Protein AF-A0A511ZCZ0-F1 (afdb_monomer_lite)

Radius of gyration: 17.54 Å; chains: 1; bounding box: 38×29×45 Å

pLDDT: mean 83.98, std 11.55, range [49.0, 97.75]

Sequence (79 aa):
MFNKSLKLFTVILKRNPGSSILNSALPKGFSFVNYQDGDALAWGEIEKSAGAFERVIDAVAYFEEEFVPYKAECRTFFI

Foldseek 3Di:
DDDPPDDDDDDDDDDDPPDDDPPDDDPPPKDKDFDDPPVLQVVLVVCCVVVVDVDSVVSSVVCCVPPVVCSVVGDIDID

Structure (mmCIF, N/CA/C/O backbone):
data_AF-A0A511ZCZ0-F1
#
_entry.id   AF-A0A511ZCZ0-F1
#
loop_
_atom_site.group_PDB
_atom_site.id
_atom_site.type_symbol
_atom_site.label_atom_id
_atom_site.label_alt_id
_atom_site.label_comp_id
_atom_site.label_asym_id
_atom_site.label_entity_id
_atom_site.label_seq_id
_atom_site.pdbx_PDB_ins_code
_atom_site.Cartn_x
_atom_site.Cartn_y
_atom_site.Cartn_z
_atom_site.occupancy
_atom_site.B_iso_or_equiv
_atom_site.auth_seq_id
_atom_site.auth_comp_id
_atom_site.auth_asym_id
_atom_site.auth_atom_id
_atom_site.pdbx_PDB_model_num
ATOM 1 N N . MET A 1 1 ? -15.229 10.045 -19.233 1.00 49.00 1 MET A N 1
ATOM 2 C CA . MET A 1 1 ? -16.227 11.081 -18.877 1.00 49.00 1 MET A CA 1
ATOM 3 C C . MET A 1 1 ? -16.863 10.664 -17.551 1.00 49.00 1 MET A C 1
ATOM 5 O O . MET A 1 1 ? -17.567 9.667 -17.528 1.00 49.00 1 MET A O 1
ATOM 9 N N . PHE A 1 2 ? -16.508 11.313 -16.434 1.00 56.53 2 PHE A N 1
ATOM 10 C CA . PHE A 1 2 ? -16.952 10.914 -15.086 1.00 56.53 2 PHE A CA 1
ATOM 11 C C . PHE A 1 2 ? -18.457 11.163 -14.912 1.00 56.53 2 PHE A C 1
ATOM 13 O O . PHE A 1 2 ? -18.925 12.286 -15.111 1.00 56.53 2 PHE A O 1
ATOM 20 N N . ASN A 1 3 ? -19.210 10.129 -14.537 1.00 57.72 3 ASN A N 1
ATOM 21 C CA . ASN A 1 3 ? -20.628 10.257 -14.225 1.00 57.72 3 ASN A CA 1
ATOM 22 C C . ASN A 1 3 ? -20.801 11.028 -12.901 1.00 57.72 3 ASN A C 1
ATOM 24 O O . ASN A 1 3 ? -20.456 10.529 -11.833 1.00 57.72 3 ASN A O 1
ATOM 28 N N . LYS A 1 4 ? -21.328 12.256 -12.982 1.00 67.94 4 LYS A N 1
ATOM 29 C CA . LYS A 1 4 ? -21.562 13.157 -11.838 1.00 67.94 4 LYS A CA 1
ATOM 30 C C . LYS A 1 4 ? -22.934 12.964 -11.171 1.00 67.94 4 LYS A C 1
ATOM 32 O O . LYS A 1 4 ? -23.339 13.801 -10.373 1.00 67.94 4 LYS A O 1
ATOM 37 N N . SER A 1 5 ? -23.669 11.894 -11.490 1.00 79.94 5 SER A N 1
ATOM 38 C CA . SER A 1 5 ? -24.978 11.609 -10.880 1.00 79.94 5 SER A CA 1
ATOM 39 C C . SER A 1 5 ? -24.889 11.081 -9.444 1.00 79.94 5 SER A C 1
ATOM 41 O O . SER A 1 5 ? -25.908 10.968 -8.765 1.00 79.94 5 SER A O 1
ATOM 43 N N . LEU A 1 6 ? -23.691 10.720 -8.980 1.00 77.31 6 LEU A N 1
ATOM 44 C CA . LEU A 1 6 ? -23.467 10.238 -7.622 1.00 77.31 6 LEU A CA 1
ATOM 45 C C . LEU A 1 6 ? -23.451 11.420 -6.647 1.00 77.31 6 LEU A C 1
ATOM 47 O O . LEU A 1 6 ? -22.659 12.351 -6.791 1.00 77.31 6 LEU A O 1
ATOM 51 N N . LYS A 1 7 ? -24.324 11.378 -5.636 1.00 82.69 7 LYS A N 1
ATOM 52 C CA . LYS A 1 7 ? -24.293 12.348 -4.537 1.00 82.69 7 LYS A CA 1
ATOM 53 C C . LYS A 1 7 ? -23.030 12.132 -3.710 1.00 82.69 7 LYS A C 1
ATOM 55 O O . LYS A 1 7 ? -22.824 11.052 -3.162 1.00 82.69 7 LYS A O 1
ATOM 60 N N . LEU A 1 8 ? -22.219 13.178 -3.598 1.00 80.06 8 LEU A N 1
ATOM 61 C CA . LEU A 1 8 ? -21.101 13.217 -2.668 1.00 80.06 8 LEU A CA 1
ATOM 62 C C . LEU A 1 8 ? -21.643 13.391 -1.246 1.00 80.06 8 LEU A C 1
ATOM 64 O O . LEU A 1 8 ? -22.387 14.334 -0.976 1.00 80.06 8 LEU A O 1
ATOM 68 N N . PHE A 1 9 ? -21.242 12.505 -0.341 1.00 84.19 9 PHE A N 1
ATOM 69 C CA . PHE A 1 9 ? -21.478 12.659 1.089 1.00 84.19 9 PHE A CA 1
ATOM 70 C C . PHE A 1 9 ? -20.141 12.851 1.791 1.00 84.19 9 PHE A C 1
ATOM 72 O O . PHE A 1 9 ? -19.243 12.022 1.664 1.00 84.19 9 PHE A O 1
ATOM 79 N N . THR A 1 10 ? -20.022 13.935 2.550 1.00 85.69 10 THR A N 1
ATOM 80 C CA . THR A 1 10 ? -18.855 14.177 3.398 1.00 85.69 10 THR A CA 1
ATOM 81 C C . THR A 1 10 ? -19.142 13.636 4.790 1.00 85.69 10 THR A C 1
ATOM 83 O O . THR A 1 10 ? -20.045 14.119 5.471 1.00 85.69 10 THR A O 1
ATOM 86 N N . VAL A 1 11 ? -18.364 12.645 5.222 1.00 86.69 11 VAL A N 1
ATOM 87 C CA . VAL A 1 11 ? -18.420 12.098 6.582 1.00 86.69 11 VAL A CA 1
ATOM 88 C C . VAL A 1 11 ? -17.157 12.524 7.317 1.00 86.69 11 VAL A C 1
ATOM 90 O O . VAL A 1 11 ? -16.051 12.224 6.877 1.00 86.69 11 VAL A O 1
ATOM 93 N N . ILE A 1 12 ? -17.315 13.219 8.444 1.00 87.25 12 ILE A N 1
ATOM 94 C CA . ILE A 1 12 ? -16.197 13.566 9.327 1.00 87.25 12 ILE A CA 1
ATOM 95 C C . ILE A 1 12 ? -16.185 12.565 10.477 1.00 87.25 12 ILE A C 1
ATOM 97 O O . ILE A 1 12 ? -17.077 12.569 11.326 1.00 87.25 12 ILE A O 1
ATOM 101 N N . LEU A 1 13 ? -15.158 11.720 10.521 1.00 86.12 13 LEU A N 1
ATOM 102 C CA . LEU A 1 13 ? -14.921 10.832 11.653 1.00 86.12 13 LEU A CA 1
ATOM 103 C C . LEU A 1 13 ? -14.222 11.627 12.760 1.00 86.12 13 LEU A C 1
ATOM 105 O O . LEU A 1 13 ? -13.058 12.000 12.633 1.00 86.12 13 LEU A O 1
ATOM 109 N N . LYS A 1 14 ? -14.938 11.905 13.853 1.00 87.12 14 LYS A N 1
ATOM 110 C CA . LYS A 1 14 ? -14.397 12.595 15.030 1.00 87.12 14 LYS A CA 1
ATOM 111 C C . LYS A 1 14 ? -14.425 11.667 16.235 1.00 87.12 14 LYS A C 1
ATOM 113 O O . LYS A 1 14 ? -15.486 11.216 16.656 1.00 87.12 14 LYS A O 1
ATOM 118 N N . ARG A 1 15 ? -13.255 11.433 16.828 1.00 87.81 15 ARG A N 1
ATOM 119 C CA . ARG A 1 15 ? -13.140 10.761 18.125 1.00 87.81 15 ARG A CA 1
ATOM 120 C C . ARG A 1 15 ? -13.384 11.768 19.245 1.00 87.81 15 ARG A C 1
ATOM 122 O O . ARG A 1 15 ? -12.866 12.885 19.192 1.00 87.81 15 ARG A O 1
ATOM 129 N N . ASN A 1 16 ? -14.135 11.376 20.270 1.00 90.62 16 ASN A N 1
ATOM 130 C CA . ASN A 1 16 ? -14.295 12.215 21.452 1.00 90.62 16 ASN A CA 1
ATOM 131 C C . ASN A 1 16 ? -12.952 12.324 22.202 1.00 90.62 16 ASN A C 1
ATOM 133 O O . ASN A 1 16 ? -12.261 11.312 22.373 1.00 90.62 16 ASN A O 1
ATOM 137 N N . PRO A 1 17 ? -12.555 13.529 22.648 1.00 90.44 17 PRO A N 1
ATOM 138 C CA . PRO A 1 17 ? -11.367 13.690 23.479 1.00 90.44 17 PRO A CA 1
ATOM 139 C C . PRO A 1 17 ? -11.432 12.778 24.712 1.00 90.44 17 PRO A C 1
ATOM 141 O O . PRO A 1 17 ? -12.483 12.647 25.334 1.00 90.44 17 PRO A O 1
ATOM 144 N N . GLY A 1 18 ? -10.321 12.117 25.046 1.00 90.06 18 GLY A N 1
ATOM 145 C CA . GLY A 1 18 ? -10.231 11.231 26.214 1.00 90.06 18 GLY A CA 1
ATOM 146 C C . GLY A 1 18 ? -10.832 9.831 26.045 1.00 90.06 18 GLY A C 1
ATOM 147 O O . GLY A 1 18 ? -10.689 9.011 26.947 1.00 90.06 18 GLY A O 1
ATOM 148 N N . SER A 1 19 ? -11.456 9.504 24.907 1.00 89.44 19 SER A N 1
ATOM 149 C CA . SER A 1 19 ? -11.860 8.116 24.638 1.00 89.44 19 SER A CA 1
ATOM 150 C C . SER A 1 19 ? -10.637 7.196 24.563 1.00 89.44 19 SER A C 1
ATOM 152 O O . SER A 1 19 ? -9.591 7.590 24.040 1.00 89.44 19 SER A O 1
ATOM 154 N N . SER A 1 20 ? -10.755 5.962 25.053 1.00 86.75 20 SER A N 1
ATOM 155 C CA . SER A 1 20 ? -9.716 4.945 24.873 1.00 86.75 20 SER A CA 1
ATOM 156 C C . SER A 1 20 ? -9.603 4.545 23.399 1.00 86.75 20 SER A C 1
ATOM 158 O O . SER A 1 20 ? -10.552 4.659 22.620 1.00 86.75 20 SER A O 1
ATOM 160 N N . ILE A 1 21 ? -8.408 4.128 22.984 1.00 82.56 21 ILE A N 1
ATOM 161 C CA . ILE A 1 21 ? -8.211 3.492 21.680 1.00 82.56 21 ILE A CA 1
ATOM 162 C C . ILE A 1 21 ? -8.577 2.022 21.866 1.00 82.56 21 ILE A C 1
ATOM 164 O O . ILE A 1 21 ? -8.003 1.349 22.722 1.00 82.56 21 ILE A O 1
ATOM 168 N N . LEU A 1 22 ? -9.554 1.536 21.099 1.00 80.62 22 LEU A N 1
ATOM 169 C CA . LEU A 1 22 ? -9.893 0.118 21.095 1.00 80.62 22 LEU A CA 1
ATOM 170 C C . LEU A 1 22 ? -8.725 -0.653 20.488 1.00 80.62 22 LEU A C 1
ATOM 172 O O . LEU A 1 22 ? -8.392 -0.463 19.319 1.00 80.62 22 LEU A O 1
ATOM 176 N N . ASN A 1 23 ? -8.111 -1.518 21.288 1.00 75.94 23 ASN A N 1
ATOM 177 C CA . ASN A 1 23 ? -7.049 -2.381 20.807 1.00 75.94 23 ASN A CA 1
ATOM 178 C C . ASN A 1 23 ? -7.701 -3.580 20.109 1.00 75.94 23 ASN A C 1
ATOM 180 O O . ASN A 1 23 ? -8.159 -4.518 20.759 1.00 75.94 23 ASN A O 1
ATOM 184 N N . SER A 1 24 ? -7.844 -3.490 18.788 1.00 79.81 24 SER A N 1
ATOM 185 C CA . SER A 1 24 ? -8.421 -4.564 17.979 1.00 79.81 24 SER A CA 1
ATOM 186 C C . SER A 1 24 ? -7.308 -5.518 17.570 1.00 79.81 24 SER A C 1
ATOM 188 O O . SER A 1 24 ? -6.357 -5.106 16.909 1.00 79.81 24 SER A O 1
ATOM 190 N N . ALA A 1 25 ? -7.410 -6.783 17.975 1.00 82.94 25 ALA A N 1
ATOM 191 C CA . ALA A 1 25 ? -6.485 -7.807 17.509 1.00 82.94 25 ALA A CA 1
ATOM 192 C C . ALA A 1 25 ? -6.703 -8.062 16.013 1.00 82.94 25 ALA A C 1
ATOM 194 O O . ALA A 1 25 ? -7.843 -8.094 15.542 1.00 82.94 25 ALA A O 1
ATOM 195 N N . LEU A 1 26 ? -5.612 -8.265 15.277 1.00 84.06 26 LEU A N 1
ATOM 196 C CA . LEU A 1 26 ? -5.705 -8.695 13.889 1.00 84.06 26 LEU A CA 1
ATOM 197 C C . LEU A 1 26 ? -6.300 -10.110 13.810 1.00 84.06 26 LEU A C 1
ATOM 199 O O . LEU A 1 26 ? -6.048 -10.928 14.705 1.00 84.06 26 LEU A O 1
ATOM 203 N N . PRO A 1 27 ? -7.081 -10.429 12.760 1.00 88.88 27 PRO A N 1
ATOM 204 C CA . PRO A 1 27 ? -7.522 -11.795 12.525 1.00 88.88 27 PRO A CA 1
ATOM 205 C C . PRO A 1 27 ? -6.327 -12.747 12.418 1.00 88.88 27 PRO A C 1
ATOM 207 O O . PRO A 1 27 ? -5.222 -12.362 12.032 1.00 88.88 27 PRO A O 1
ATOM 210 N N . LYS A 1 28 ? -6.544 -14.024 12.744 1.00 91.06 28 LYS A N 1
ATOM 211 C CA . LYS A 1 28 ? -5.486 -15.036 12.659 1.00 91.06 28 LYS A CA 1
ATOM 212 C C . LYS A 1 28 ? -4.917 -15.088 11.235 1.00 91.06 28 LYS A C 1
ATOM 214 O O . LYS A 1 28 ? -5.668 -15.301 10.289 1.00 91.06 28 LYS A O 1
ATOM 219 N N . GLY A 1 29 ? -3.596 -14.962 11.125 1.00 89.06 29 GLY A N 1
ATOM 220 C CA . GLY A 1 29 ? -2.870 -14.995 9.852 1.00 89.06 29 GLY A CA 1
ATOM 221 C C . GLY A 1 29 ? -2.501 -13.621 9.298 1.00 89.06 29 GLY A C 1
ATOM 222 O O . GLY A 1 29 ? -1.710 -13.581 8.368 1.00 89.06 29 GLY A O 1
ATOM 223 N N . PHE A 1 30 ? -3.004 -12.537 9.895 1.00 85.12 30 PHE A N 1
ATOM 224 C CA . PHE A 1 30 ? -2.697 -11.175 9.469 1.00 85.12 30 PHE A CA 1
ATOM 225 C C . PHE A 1 30 ? -1.662 -10.521 10.377 1.00 85.12 30 PHE A C 1
ATOM 227 O O . PHE A 1 30 ? -1.665 -10.725 11.599 1.00 85.12 30 PHE A O 1
ATOM 234 N N . SER A 1 31 ? -0.797 -9.704 9.788 1.00 83.88 31 SER A N 1
ATOM 235 C CA . SER A 1 31 ? 0.205 -8.939 10.519 1.00 83.88 31 SER A CA 1
ATOM 236 C C . SER A 1 31 ? 0.474 -7.581 9.879 1.00 83.88 31 SER A C 1
ATOM 238 O O . SER A 1 31 ? 0.236 -7.327 8.701 1.00 83.88 31 SER A O 1
ATOM 240 N N . PHE A 1 32 ? 0.974 -6.677 10.712 1.00 81.81 32 PHE A N 1
ATOM 241 C CA . PHE A 1 32 ? 1.564 -5.432 10.259 1.00 81.81 32 PHE A CA 1
ATOM 242 C C . PHE A 1 32 ? 3.050 -5.663 10.025 1.00 81.81 32 PHE A C 1
ATOM 244 O O . PHE A 1 32 ? 3.748 -6.125 10.932 1.00 81.81 32 PHE A O 1
ATOM 251 N N . VAL A 1 33 ? 3.536 -5.324 8.835 1.00 80.56 33 VAL A N 1
ATOM 252 C CA . VAL A 1 33 ? 4.965 -5.392 8.512 1.00 80.56 33 VAL A CA 1
ATOM 253 C C . VAL A 1 33 ? 5.446 -4.083 7.925 1.00 80.56 33 VAL A C 1
ATOM 255 O O . VAL A 1 33 ? 4.716 -3.399 7.217 1.00 80.56 33 VAL A O 1
ATOM 258 N N . ASN A 1 34 ? 6.690 -3.728 8.224 1.00 80.00 34 ASN A N 1
ATOM 259 C CA . ASN A 1 34 ? 7.322 -2.577 7.596 1.00 80.00 34 ASN A CA 1
ATOM 260 C C . ASN A 1 34 ? 7.732 -2.919 6.168 1.00 80.00 34 ASN A C 1
ATOM 262 O O . ASN A 1 34 ? 8.213 -4.028 5.931 1.00 80.00 34 ASN A O 1
ATOM 266 N N . TYR A 1 35 ? 7.638 -1.927 5.283 1.00 81.44 35 TYR A N 1
ATOM 267 C CA . TYR A 1 35 ? 8.212 -1.979 3.940 1.00 81.44 35 TYR A CA 1
ATOM 268 C C . TYR A 1 35 ? 9.632 -2.560 3.935 1.00 81.44 35 TYR A C 1
ATOM 270 O O . TYR A 1 35 ? 10.498 -2.102 4.691 1.00 81.44 35 TYR A O 1
ATOM 278 N N . GLN A 1 36 ? 9.873 -3.514 3.042 1.00 84.38 36 GLN A N 1
ATOM 279 C CA . GLN A 1 36 ? 11.183 -4.062 2.720 1.00 84.38 36 GLN A CA 1
ATOM 280 C C . GLN A 1 36 ? 11.544 -3.802 1.258 1.00 84.38 36 GLN A C 1
ATOM 282 O O . GLN A 1 36 ? 10.687 -3.633 0.390 1.00 84.38 36 GLN A O 1
ATOM 287 N N . ASP A 1 37 ? 12.845 -3.802 0.973 1.00 83.75 37 ASP A N 1
ATOM 288 C CA . ASP A 1 37 ? 13.312 -3.717 -0.408 1.00 83.75 37 ASP A CA 1
ATOM 289 C C . ASP A 1 37 ? 12.812 -4.931 -1.200 1.00 83.75 37 ASP A C 1
ATOM 291 O O . ASP A 1 37 ? 13.021 -6.077 -0.803 1.00 83.75 37 ASP A O 1
ATOM 295 N N . GLY A 1 38 ? 12.136 -4.663 -2.318 1.00 82.94 38 GLY A N 1
ATOM 296 C CA . GLY A 1 38 ? 11.475 -5.676 -3.145 1.00 82.94 38 GLY A CA 1
ATOM 297 C C . GLY A 1 38 ? 9.947 -5.694 -3.026 1.00 82.94 38 GLY A C 1
ATOM 298 O O . GLY A 1 38 ? 9.289 -6.147 -3.963 1.00 82.94 38 GLY A O 1
ATOM 299 N N . ASP A 1 39 ? 9.364 -5.118 -1.967 1.00 87.75 39 ASP A N 1
ATOM 300 C CA . ASP A 1 39 ? 7.900 -5.068 -1.801 1.00 87.75 39 ASP A CA 1
ATOM 301 C C . ASP A 1 39 ? 7.218 -4.202 -2.869 1.00 87.75 39 ASP A C 1
ATOM 303 O O . ASP A 1 39 ? 6.050 -4.421 -3.191 1.00 87.75 39 ASP A O 1
ATOM 307 N N . ALA A 1 40 ? 7.952 -3.260 -3.475 1.00 90.50 40 ALA A N 1
ATOM 308 C CA . ALA A 1 40 ? 7.452 -2.412 -4.555 1.00 90.50 40 ALA A CA 1
ATOM 309 C C . ALA A 1 40 ? 6.905 -3.234 -5.735 1.00 90.50 40 ALA A C 1
ATOM 311 O O . ALA A 1 40 ? 5.912 -2.845 -6.347 1.00 90.50 40 ALA A O 1
ATOM 312 N N . LEU A 1 41 ? 7.502 -4.397 -6.028 1.00 93.44 41 LEU A N 1
ATOM 313 C CA . LEU A 1 41 ? 7.029 -5.270 -7.102 1.00 93.44 41 LEU A CA 1
ATOM 314 C C . LEU A 1 41 ? 5.684 -5.914 -6.751 1.00 93.44 41 LEU A C 1
ATOM 316 O O . LEU A 1 41 ? 4.761 -5.888 -7.562 1.00 93.44 41 LEU A O 1
ATOM 320 N N . ALA A 1 42 ? 5.562 -6.458 -5.537 1.00 91.12 42 ALA A N 1
ATOM 321 C CA . ALA A 1 42 ? 4.315 -7.053 -5.061 1.00 91.12 42 ALA A CA 1
ATOM 322 C C . ALA A 1 42 ? 3.195 -6.005 -4.990 1.00 91.12 42 ALA A C 1
ATOM 324 O O . ALA A 1 42 ? 2.072 -6.267 -5.418 1.00 91.12 42 ALA A O 1
ATOM 325 N N . TRP A 1 43 ? 3.519 -4.797 -4.523 1.00 90.69 43 TRP A N 1
ATOM 326 C CA . TRP A 1 43 ? 2.606 -3.660 -4.544 1.00 90.69 43 TRP A CA 1
ATOM 327 C C . TRP A 1 43 ? 2.187 -3.291 -5.973 1.00 90.69 43 TRP A C 1
ATOM 329 O O . TRP A 1 43 ? 0.997 -3.167 -6.250 1.00 90.69 43 TRP A O 1
ATOM 339 N N . GLY A 1 44 ? 3.133 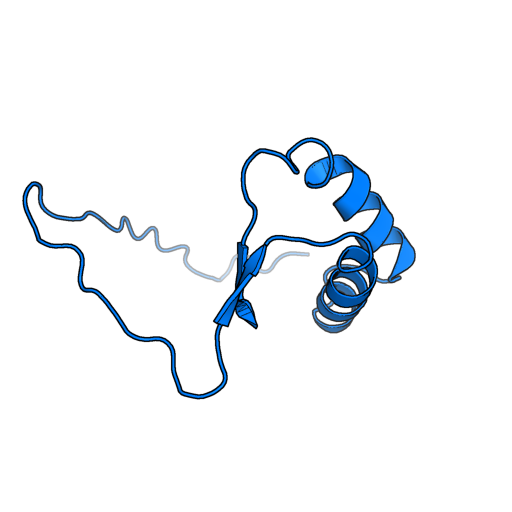-3.205 -6.912 1.00 94.00 44 GLY A N 1
ATOM 340 C CA . GLY A 1 44 ? 2.839 -2.878 -8.307 1.00 94.00 44 GLY A CA 1
ATOM 341 C C . GLY A 1 44 ? 1.934 -3.899 -9.006 1.00 94.00 44 GLY A C 1
ATOM 342 O O . GLY A 1 44 ? 1.082 -3.516 -9.808 1.00 94.00 44 GLY A O 1
ATOM 343 N N . GLU A 1 45 ? 2.066 -5.189 -8.684 1.00 95.31 45 GLU A N 1
ATOM 344 C CA . GLU A 1 45 ? 1.154 -6.236 -9.169 1.00 95.31 45 GLU A CA 1
ATOM 345 C C . GLU A 1 45 ? -0.271 -6.054 -8.618 1.00 95.31 45 GLU A C 1
ATOM 347 O O . GLU A 1 45 ? -1.247 -6.201 -9.361 1.00 95.31 45 GLU A O 1
ATOM 352 N N . ILE A 1 46 ? -0.408 -5.683 -7.338 1.00 92.75 46 ILE A N 1
ATOM 353 C CA . ILE A 1 46 ? -1.708 -5.392 -6.712 1.00 92.75 46 ILE A CA 1
ATOM 354 C C . ILE A 1 46 ? -2.369 -4.191 -7.388 1.00 92.75 46 ILE A C 1
ATOM 356 O O . ILE A 1 46 ? -3.526 -4.282 -7.793 1.00 92.75 46 ILE A O 1
ATOM 360 N N . GLU A 1 47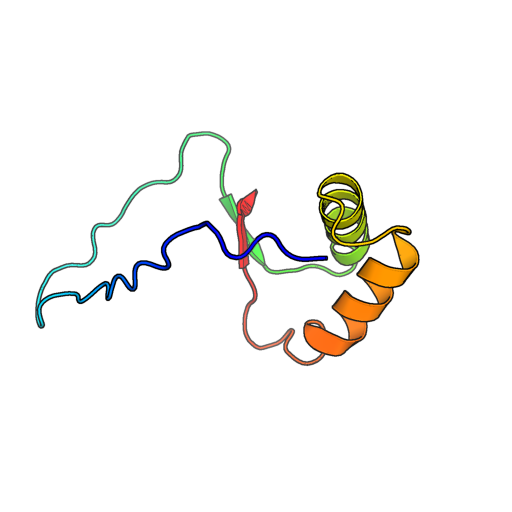 ? -1.647 -3.086 -7.556 1.00 94.50 47 GLU A N 1
ATOM 361 C CA . GLU A 1 47 ? -2.198 -1.858 -8.136 1.00 94.50 47 GLU A CA 1
ATOM 362 C C . GLU A 1 47 ? -2.570 -2.026 -9.614 1.00 94.50 47 GLU A C 1
ATOM 364 O O . GLU A 1 47 ? -3.608 -1.533 -10.064 1.00 94.50 47 GLU A O 1
ATOM 369 N N . LYS A 1 48 ? -1.777 -2.791 -10.375 1.00 95.62 48 LYS A N 1
ATOM 370 C CA . LYS A 1 48 ? -2.151 -3.182 -11.738 1.00 95.62 48 LYS A CA 1
ATOM 371 C C . LYS A 1 48 ? -3.424 -4.029 -11.744 1.00 95.62 48 LYS A C 1
ATOM 373 O O . LYS A 1 48 ? -4.324 -3.776 -12.540 1.00 95.62 48 LYS A O 1
ATOM 378 N N . SER A 1 49 ? -3.520 -5.021 -10.857 1.00 95.12 49 SER A N 1
ATOM 379 C CA . SER A 1 49 ? -4.718 -5.859 -10.713 1.00 95.12 49 SER A CA 1
ATOM 380 C C . SER A 1 49 ? -5.956 -5.037 -10.323 1.00 95.12 49 SER A C 1
ATOM 382 O O . SER A 1 49 ? -7.056 -5.290 -10.815 1.00 95.12 49 SER A O 1
ATOM 384 N N . ALA A 1 50 ? -5.771 -3.998 -9.504 1.00 94.31 50 ALA A N 1
ATOM 385 C CA . ALA A 1 50 ? -6.808 -3.040 -9.128 1.00 94.31 50 ALA A CA 1
ATOM 386 C C . ALA A 1 50 ? -7.171 -2.046 -10.253 1.00 94.31 50 ALA A C 1
ATOM 388 O O . ALA A 1 50 ? -8.127 -1.282 -10.107 1.00 94.31 50 ALA A O 1
ATOM 389 N N . GLY A 1 51 ? -6.436 -2.049 -11.371 1.00 93.69 51 GLY A N 1
ATOM 390 C CA . GLY A 1 51 ? -6.647 -1.149 -12.506 1.00 93.69 51 GLY A CA 1
ATOM 391 C C . GLY A 1 51 ? -6.150 0.279 -12.272 1.00 93.69 51 GLY A C 1
ATOM 392 O O . GLY A 1 51 ? -6.530 1.180 -13.018 1.00 93.69 51 GLY A O 1
ATOM 393 N N . ALA A 1 52 ? -5.324 0.507 -11.246 1.00 93.88 52 ALA A N 1
ATOM 394 C CA . ALA A 1 52 ? -4.711 1.810 -10.994 1.00 93.88 52 ALA A CA 1
ATOM 395 C C . ALA A 1 52 ? -3.580 2.114 -11.993 1.00 93.88 52 ALA A C 1
ATOM 397 O O . ALA A 1 52 ? -3.359 3.273 -12.341 1.00 93.88 52 ALA A O 1
ATOM 398 N N . PHE A 1 53 ? -2.906 1.074 -12.495 1.00 96.56 53 PHE A N 1
ATOM 399 C CA . PHE A 1 53 ? -1.852 1.173 -13.505 1.00 96.56 53 PHE A CA 1
ATOM 400 C C . PHE A 1 53 ? -2.023 0.103 -14.585 1.00 96.56 53 PHE A C 1
ATOM 402 O O . PHE A 1 53 ? -2.421 -1.023 -14.306 1.00 96.56 53 PHE A O 1
ATOM 409 N N . GLU A 1 54 ? -1.644 0.424 -15.822 1.00 96.44 54 GLU A N 1
ATOM 410 C CA . GLU A 1 54 ? -1.670 -0.537 -16.938 1.00 96.44 54 GLU A CA 1
ATOM 411 C C . GLU A 1 54 ? -0.483 -1.516 -16.891 1.00 96.44 54 GLU A C 1
ATOM 413 O O . GLU A 1 54 ? -0.578 -2.677 -17.307 1.00 96.44 54 GLU A O 1
ATOM 418 N N . ARG A 1 55 ? 0.667 -1.064 -16.372 1.00 97.75 55 ARG A N 1
ATOM 419 C CA . ARG A 1 55 ? 1.899 -1.857 -16.283 1.00 97.75 55 ARG A CA 1
ATOM 420 C C . ARG A 1 55 ? 2.475 -1.796 -14.876 1.00 97.75 55 ARG A C 1
ATOM 422 O O . ARG A 1 55 ? 2.548 -0.733 -14.271 1.00 97.75 55 ARG A O 1
ATOM 429 N N . VAL A 1 56 ? 2.988 -2.935 -14.417 1.00 96.94 56 VAL A N 1
ATOM 430 C CA . VAL A 1 56 ? 3.641 -3.074 -13.104 1.00 96.94 56 VAL A CA 1
ATOM 431 C C . VAL A 1 56 ? 4.823 -2.117 -12.970 1.00 96.94 56 VAL A C 1
ATOM 433 O O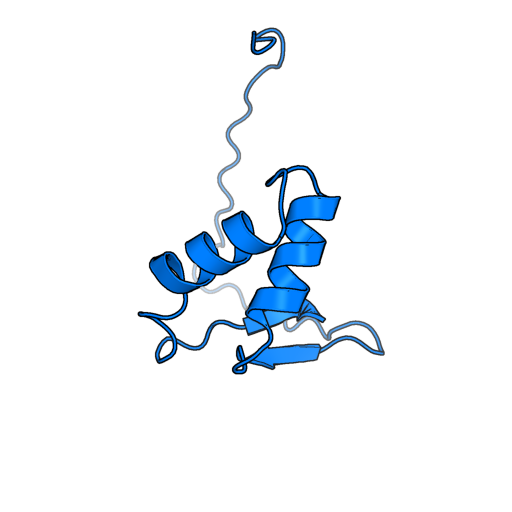 . VAL A 1 56 ? 5.000 -1.508 -11.926 1.00 96.94 56 VAL A O 1
ATOM 436 N N . ILE A 1 57 ? 5.603 -1.932 -14.041 1.00 97.06 57 ILE A N 1
ATOM 437 C CA . ILE A 1 57 ? 6.779 -1.052 -14.023 1.00 97.06 57 ILE A CA 1
ATOM 438 C C . ILE A 1 57 ? 6.423 0.412 -13.735 1.00 97.06 57 ILE A C 1
ATOM 440 O O . ILE A 1 57 ? 7.187 1.096 -13.065 1.00 97.06 57 ILE A O 1
ATOM 444 N N . ASP A 1 58 ? 5.258 0.874 -14.197 1.00 97.50 58 ASP A N 1
ATOM 445 C CA . ASP A 1 58 ? 4.811 2.249 -13.961 1.00 97.50 58 ASP A CA 1
ATOM 446 C C . ASP A 1 58 ? 4.394 2.432 -12.497 1.00 97.50 58 ASP A C 1
ATOM 448 O O . ASP A 1 58 ? 4.709 3.450 -11.886 1.00 97.50 58 ASP A O 1
ATOM 452 N N . ALA A 1 59 ? 3.755 1.411 -11.917 1.00 95.62 59 ALA A N 1
ATOM 453 C CA . ALA A 1 59 ? 3.444 1.382 -10.494 1.00 95.62 59 ALA A CA 1
ATOM 454 C C . ALA A 1 59 ? 4.731 1.360 -9.653 1.00 95.62 59 ALA A C 1
ATOM 456 O O . ALA A 1 59 ? 4.895 2.176 -8.754 1.00 95.62 59 ALA A O 1
ATOM 457 N N . VAL A 1 60 ? 5.689 0.485 -9.971 1.00 94.81 60 VAL A N 1
ATOM 458 C CA . VAL A 1 60 ? 6.968 0.410 -9.243 1.00 94.81 60 VAL A CA 1
ATOM 459 C C . VAL A 1 60 ? 7.711 1.746 -9.286 1.00 94.81 60 VAL A C 1
ATOM 461 O O . VAL A 1 60 ? 8.144 2.222 -8.242 1.00 94.81 60 VAL A O 1
ATOM 464 N N . ALA A 1 61 ? 7.801 2.385 -10.456 1.00 95.44 61 ALA A N 1
ATOM 465 C CA . ALA A 1 61 ? 8.447 3.690 -10.586 1.00 95.44 61 ALA A CA 1
ATOM 466 C C . ALA A 1 61 ? 7.758 4.761 -9.723 1.00 95.44 61 ALA A C 1
ATOM 468 O O . ALA A 1 61 ? 8.428 5.500 -9.006 1.00 95.44 61 ALA A O 1
ATOM 469 N N . TYR A 1 62 ? 6.422 4.797 -9.730 1.00 94.19 62 TYR A N 1
ATOM 470 C CA . TYR A 1 62 ? 5.651 5.682 -8.856 1.00 94.19 62 TYR A CA 1
ATOM 471 C C . TYR A 1 62 ? 5.923 5.397 -7.372 1.00 94.19 62 TYR A C 1
ATOM 473 O O . TYR A 1 62 ? 6.092 6.317 -6.576 1.00 94.19 62 TYR A O 1
ATOM 481 N N . PHE A 1 63 ? 6.007 4.121 -6.992 1.00 90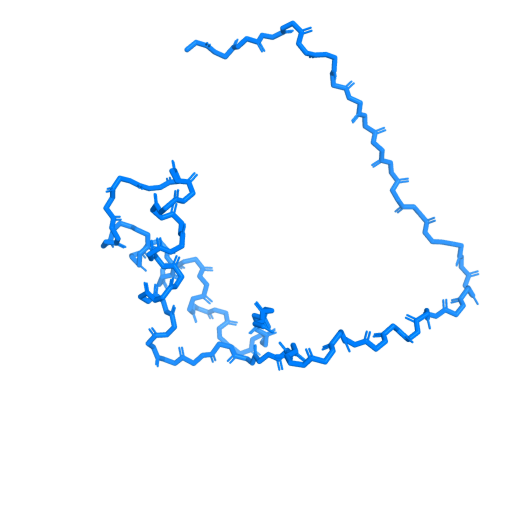.62 63 PHE A N 1
ATOM 482 C CA . PHE A 1 63 ? 6.285 3.732 -5.615 1.00 90.62 63 PHE A CA 1
ATOM 483 C C . PHE A 1 63 ? 7.668 4.206 -5.150 1.00 90.62 63 PHE A C 1
ATOM 485 O O . PHE A 1 63 ? 7.825 4.703 -4.030 1.00 90.62 63 PHE A O 1
ATOM 492 N N . GLU A 1 64 ? 8.672 4.047 -6.011 1.00 89.62 64 GLU A N 1
ATOM 493 C CA . GLU A 1 64 ? 10.042 4.491 -5.761 1.00 89.62 64 GLU A CA 1
ATOM 494 C C . GLU A 1 64 ? 10.148 6.011 -5.617 1.00 89.62 64 GLU A C 1
ATOM 496 O O . GLU A 1 64 ? 10.907 6.483 -4.775 1.00 89.62 64 GLU A O 1
ATOM 501 N N . GLU A 1 65 ? 9.377 6.778 -6.384 1.00 92.00 65 GLU A N 1
ATOM 502 C CA . GLU A 1 65 ? 9.368 8.240 -6.300 1.00 92.00 65 GLU A CA 1
ATOM 503 C C . GLU A 1 65 ? 8.622 8.745 -5.055 1.00 92.00 65 GLU A C 1
ATOM 505 O O . GLU A 1 65 ? 9.122 9.609 -4.335 1.00 92.00 65 GLU A O 1
ATOM 510 N N . GLU A 1 66 ? 7.451 8.182 -4.758 1.00 89.31 66 GLU A N 1
ATOM 511 C CA . GLU A 1 66 ? 6.533 8.743 -3.760 1.00 89.31 66 GLU A CA 1
ATOM 512 C C . GLU A 1 66 ? 6.714 8.175 -2.350 1.00 89.31 66 GLU A C 1
ATOM 514 O O . GLU A 1 66 ? 6.418 8.852 -1.361 1.00 89.31 66 GLU A O 1
ATOM 519 N N . PHE A 1 67 ? 7.179 6.928 -2.210 1.00 85.62 67 PHE A N 1
ATOM 520 C CA . PHE A 1 67 ? 7.194 6.245 -0.911 1.00 85.62 67 PHE A CA 1
ATOM 521 C C . PHE A 1 67 ? 8.594 5.922 -0.396 1.00 85.62 67 PHE A C 1
ATOM 523 O O . PHE A 1 67 ?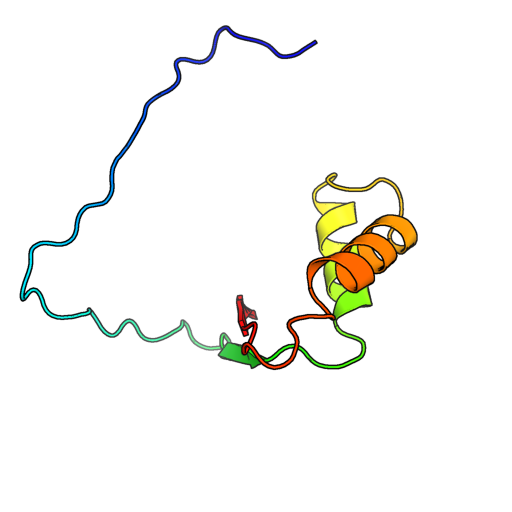 8.836 6.068 0.807 1.00 85.62 67 PHE A O 1
ATOM 530 N N . VAL A 1 68 ? 9.530 5.529 -1.265 1.00 84.00 68 VAL A N 1
ATOM 531 C CA . VAL A 1 68 ? 10.902 5.169 -0.853 1.00 84.00 68 VAL A CA 1
ATOM 532 C C . VAL A 1 68 ? 11.667 6.322 -0.183 1.00 84.00 68 VAL A C 1
ATOM 534 O O . VAL A 1 68 ? 12.348 6.043 0.811 1.00 84.00 68 VAL A O 1
ATOM 537 N N . PRO A 1 69 ? 11.540 7.606 -0.588 1.00 87.50 69 PRO A N 1
ATOM 538 C CA . PRO A 1 69 ? 12.208 8.711 0.108 1.00 87.50 69 PRO A CA 1
ATOM 539 C C . PRO A 1 69 ? 11.834 8.823 1.592 1.00 87.50 69 PRO A C 1
ATOM 541 O O . PRO A 1 69 ? 12.606 9.344 2.392 1.00 87.50 69 PRO A O 1
ATOM 544 N N . TYR A 1 70 ? 10.680 8.272 1.975 1.00 80.69 70 TYR A N 1
ATOM 545 C CA . TYR A 1 70 ? 10.142 8.293 3.333 1.00 80.69 70 TYR A CA 1
ATOM 546 C C . TYR A 1 70 ? 10.302 6.950 4.060 1.00 80.69 70 TYR A C 1
ATOM 548 O O . TYR A 1 70 ? 9.595 6.679 5.030 1.00 80.69 70 TYR A O 1
ATOM 556 N N . LYS A 1 71 ? 11.228 6.082 3.626 1.00 71.06 71 LYS A N 1
ATOM 557 C CA . LYS A 1 71 ? 11.459 4.746 4.219 1.00 71.06 71 LYS A CA 1
ATOM 558 C C . LYS A 1 71 ? 11.721 4.783 5.734 1.00 71.06 71 LYS A C 1
ATOM 560 O O . LYS A 1 71 ? 11.362 3.845 6.441 1.00 71.06 71 LYS A O 1
ATOM 565 N N . ALA A 1 72 ? 12.299 5.873 6.241 1.00 69.62 72 ALA A N 1
ATOM 566 C CA . ALA A 1 72 ? 12.545 6.081 7.670 1.00 69.62 72 ALA A CA 1
ATOM 567 C C . ALA A 1 72 ? 11.272 6.369 8.496 1.00 69.62 72 ALA A C 1
ATOM 569 O O . ALA A 1 72 ? 11.308 6.263 9.719 1.00 69.62 72 ALA A O 1
ATOM 570 N N . GLU A 1 73 ? 10.145 6.700 7.858 1.00 67.81 73 GLU A N 1
ATOM 571 C CA . GLU A 1 73 ? 8.888 7.071 8.525 1.00 67.81 73 GLU A CA 1
ATOM 572 C C . GLU A 1 73 ? 7.976 5.863 8.834 1.00 67.81 73 GLU A C 1
ATOM 574 O O . GLU A 1 73 ? 6.808 6.041 9.166 1.00 67.81 73 GLU A O 1
ATOM 579 N N . CYS A 1 74 ? 8.505 4.630 8.777 1.00 55.16 74 CYS A N 1
ATOM 580 C CA . CYS A 1 74 ? 7.798 3.380 9.104 1.00 55.16 74 CYS A CA 1
ATOM 581 C C . CYS A 1 74 ? 6.455 3.224 8.371 1.00 55.16 74 CYS A C 1
ATOM 583 O O . CYS A 1 74 ? 5.381 3.246 8.977 1.00 55.16 74 CYS A O 1
ATOM 585 N N . ARG A 1 75 ? 6.495 3.001 7.052 1.00 61.47 75 ARG A N 1
ATOM 586 C CA . ARG A 1 75 ? 5.287 2.590 6.326 1.00 61.47 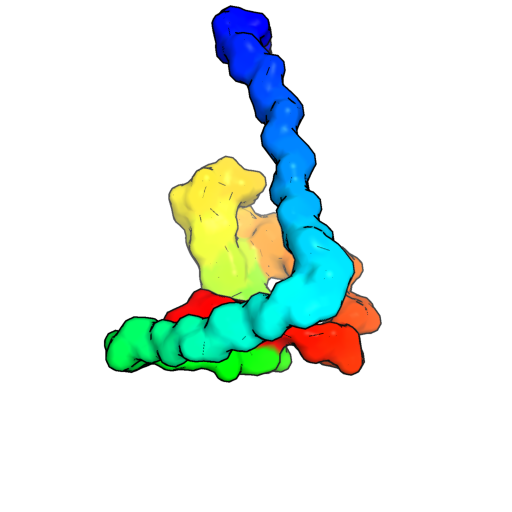75 ARG A CA 1
ATOM 587 C C . ARG A 1 75 ? 4.999 1.119 6.588 1.00 61.47 75 ARG A C 1
ATOM 589 O O . ARG A 1 75 ? 5.825 0.248 6.320 1.00 61.47 75 ARG A O 1
ATOM 596 N N . THR A 1 76 ? 3.821 0.883 7.149 1.00 61.47 76 THR A N 1
ATOM 597 C CA . THR A 1 76 ? 3.312 -0.439 7.488 1.00 61.47 76 THR A CA 1
ATOM 598 C C . THR A 1 76 ? 2.398 -0.932 6.373 1.00 61.47 76 THR A C 1
ATOM 600 O O . THR A 1 76 ? 1.422 -0.261 6.039 1.00 61.47 76 THR A O 1
ATOM 603 N N . PHE A 1 77 ? 2.684 -2.110 5.832 1.00 63.41 77 PHE A N 1
ATOM 604 C CA . PHE A 1 77 ? 1.744 -2.870 5.022 1.00 63.41 77 PHE A CA 1
ATOM 605 C C . PHE A 1 77 ? 0.875 -3.748 5.910 1.00 63.41 77 PHE A C 1
ATOM 607 O O . PHE A 1 77 ? 1.301 -4.230 6.964 1.00 63.41 77 PHE A O 1
ATOM 614 N N . PHE A 1 78 ? -0.354 -3.946 5.451 1.00 58.25 78 PHE A N 1
ATOM 615 C CA . PHE A 1 78 ? -1.256 -4.946 5.987 1.00 58.25 78 PHE A CA 1
ATOM 616 C C . PHE A 1 78 ? -1.182 -6.173 5.081 1.00 58.25 78 PHE A C 1
ATOM 618 O O . PHE A 1 78 ? -1.524 -6.076 3.901 1.00 58.25 78 PHE A O 1
ATOM 625 N N . ILE A 1 79 ? -0.711 -7.287 5.632 1.00 59.50 79 ILE A N 1
ATOM 626 C CA . ILE A 1 79 ? -0.693 -8.603 4.983 1.00 59.50 79 ILE A CA 1
ATOM 627 C C . ILE A 1 79 ? -1.561 -9.578 5.756 1.00 59.50 79 ILE A C 1
ATOM 629 O O . ILE A 1 79 ? -1.597 -9.480 7.006 1.00 59.50 79 ILE A O 1
#

Secondary structure (DSSP, 8-state):
---TTSPP------PPTTPPPP-PPPPTT--EEE--TTHHHHHHHHHHHTTS-SSHHHHHHHHHHHTGGGGGG-PEEE-

Organism: NCBI:txid582851